Protein AF-A0A7K4IPA1-F1 (afdb_monomer)

Foldseek 3Di:
DVVVVVVCVVCVPVVVVVVVVDDCVVVVVVLLVVLLVCLVVLLVCVVVVNQDPDPDLVCPQLNVLCVVLVVVCVPQPPVSSVSSSVSSSVVSVVSVVVVVVVVCVVVVD

Nearest PDB structures (foldseek):
  4nsr-assembly2_C  TM=5.213E-01  e=9.310E+00  Vibrio cholerae O1 biovar El Tor str. N16961

pLDDT: mean 83.74, std 9.2, range [52.0, 94.88]

Radius of gyration: 18.29 Å; Cα contacts (8 Å, |Δi|>4): 57; chains: 1; bounding box: 38×28×46 Å

Secondary structure (DSSP, 8-state):
-HHHHHHHHH-HHHHHHHHHH--SHHHHHHHHHHHHHHHHHHHHHHHTT------SGGGHHHHHHHHHHGGGHHHHTTHHHHHHHHHHHHHHHHHHHHHHHHHHHHHH-

Mean predicted aligned error: 8.03 Å

Solvent-accessible surface area (backbone atoms only — not comparable to full-atom values): 6060 Å² total; per-residue (Å²): 108,70,71,59,53,50,52,45,69,76,39,50,65,61,50,55,56,49,58,71,71,52,68,69,61,65,61,50,52,50,49,52,54,53,42,52,53,48,23,58,49,50,36,56,43,40,72,74,70,49,73,77,78,65,85,52,83,89,40,48,32,53,40,51,21,45,65,66,31,63,82,40,33,88,81,46,50,74,56,28,41,58,52,27,24,53,36,18,49,63,42,41,52,59,52,51,52,52,51,52,52,51,52,49,53,62,76,72,106

Sequence (109 aa):
MFRQLIKLLTDPNAFFNNARTESWKPCFIFFLWVTLIIAVITPIVNFFGIESTDASSSYQAQILAYNFVKNSLQTYGFLAYIIEAVLIFALAIPILLFLTIFLHSIYRA

Structure (mmCIF, N/CA/C/O backbone):
data_AF-A0A7K4IPA1-F1
#
_entry.id   AF-A0A7K4IPA1-F1
#
loop_
_atom_site.group_PDB
_atom_site.id
_atom_site.type_symbol
_atom_site.label_atom_id
_atom_site.label_alt_id
_atom_site.label_comp_id
_atom_site.label_asym_id
_atom_site.label_entity_id
_atom_site.label_seq_id
_atom_site.pdbx_PDB_ins_code
_atom_site.Cartn_x
_atom_site.Cartn_y
_atom_site.Cartn_z
_atom_site.occupancy
_atom_site.B_iso_or_equiv
_atom_site.auth_seq_id
_atom_site.auth_comp_id
_atom_site.auth_asym_id
_atom_site.auth_atom_id
_atom_site.pdbx_PDB_model_num
ATOM 1 N N . MET A 1 1 ? 15.851 15.737 -10.229 1.00 52.81 1 MET A N 1
ATOM 2 C CA . MET A 1 1 ? 14.785 15.359 -11.184 1.00 52.81 1 MET A CA 1
ATOM 3 C C . MET A 1 1 ? 15.035 15.841 -12.614 1.00 52.81 1 MET A C 1
ATOM 5 O O . MET A 1 1 ?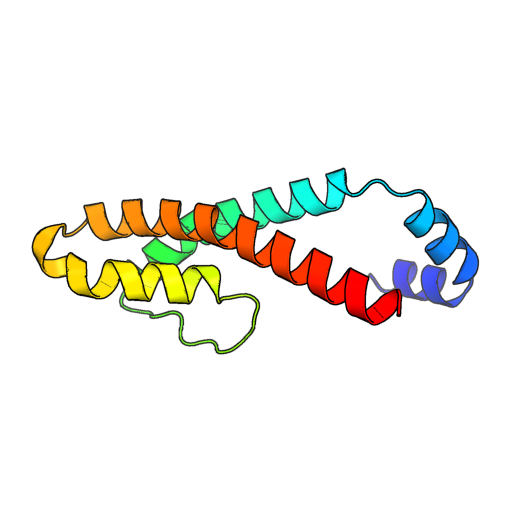 15.257 14.990 -13.458 1.00 52.81 1 MET A O 1
ATOM 9 N N . PHE A 1 2 ? 15.085 17.147 -12.918 1.00 71.44 2 PHE A N 1
ATOM 10 C CA . PHE A 1 2 ? 15.173 17.635 -14.316 1.00 71.44 2 PHE A CA 1
ATOM 11 C C . PHE A 1 2 ? 16.401 17.141 -15.111 1.00 71.44 2 PHE A C 1
ATOM 13 O O . PHE A 1 2 ? 16.273 16.738 -16.259 1.00 71.44 2 PHE A O 1
ATOM 20 N N . ARG A 1 3 ? 17.590 17.083 -14.492 1.00 74.81 3 ARG A N 1
ATOM 21 C CA . ARG A 1 3 ? 18.798 16.524 -15.139 1.00 74.81 3 ARG A CA 1
ATOM 22 C C . ARG A 1 3 ? 18.692 15.029 -15.455 1.00 74.81 3 ARG A C 1
ATOM 24 O O . ARG A 1 3 ? 19.215 14.600 -16.474 1.00 74.81 3 ARG A O 1
ATOM 31 N N . GLN A 1 4 ? 18.037 14.245 -14.597 1.00 67.88 4 GLN A N 1
ATOM 32 C CA . GLN A 1 4 ? 17.788 12.823 -14.865 1.00 67.88 4 GLN A CA 1
ATOM 33 C C . GLN A 1 4 ? 16.783 12.666 -16.005 1.00 67.88 4 GLN A C 1
ATOM 35 O O . GLN A 1 4 ? 17.009 11.844 -16.882 1.00 67.88 4 GLN A O 1
ATOM 40 N N . LEU A 1 5 ? 15.744 13.507 -16.034 1.00 74.19 5 LEU A N 1
ATOM 41 C CA . LEU A 1 5 ? 14.755 13.544 -17.110 1.00 74.19 5 LEU A CA 1
ATOM 42 C 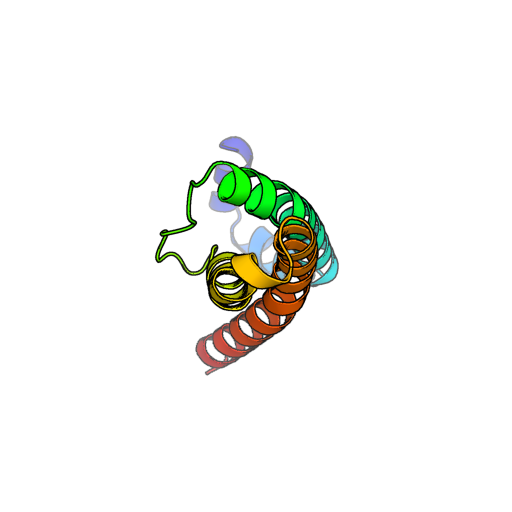C . LEU A 1 5 ? 15.402 13.859 -18.470 1.00 74.19 5 LEU A C 1
ATOM 44 O O . LEU A 1 5 ? 15.149 13.164 -19.444 1.00 74.19 5 LEU A O 1
ATOM 48 N N . ILE A 1 6 ? 16.292 14.856 -18.526 1.00 80.75 6 ILE A N 1
ATOM 49 C CA . ILE A 1 6 ? 17.042 15.185 -19.748 1.00 80.75 6 ILE A CA 1
ATOM 50 C C . ILE A 1 6 ? 17.911 13.998 -20.174 1.00 80.75 6 ILE A C 1
ATOM 52 O O . ILE A 1 6 ? 17.888 13.614 -21.334 1.00 80.75 6 ILE A O 1
ATOM 56 N N . LYS A 1 7 ? 18.618 13.360 -19.233 1.00 75.19 7 LYS A N 1
ATOM 57 C CA . LYS A 1 7 ? 19.469 12.196 -19.519 1.00 75.19 7 LYS A CA 1
ATOM 58 C C . LYS A 1 7 ? 18.669 10.995 -20.053 1.00 75.19 7 LYS A C 1
ATOM 60 O O . LYS A 1 7 ? 19.148 10.299 -20.938 1.00 75.19 7 LYS A O 1
ATOM 65 N N . LEU A 1 8 ? 17.449 10.802 -19.547 1.00 73.56 8 LEU A N 1
ATOM 66 C CA . LEU A 1 8 ? 16.465 9.820 -20.019 1.00 73.56 8 LEU A CA 1
ATOM 67 C C . LEU A 1 8 ? 15.965 10.116 -21.440 1.00 73.56 8 LEU A C 1
ATOM 69 O O . LEU A 1 8 ? 15.786 9.195 -22.228 1.00 73.56 8 LEU A O 1
ATOM 73 N N . LEU A 1 9 ? 15.750 11.393 -21.767 1.00 79.62 9 LEU A N 1
ATOM 74 C CA . LEU A 1 9 ? 15.301 11.828 -23.093 1.00 79.62 9 LEU A CA 1
ATOM 75 C C . LEU A 1 9 ? 16.421 11.776 -24.141 1.00 79.62 9 LEU A C 1
ATOM 77 O O . LEU A 1 9 ? 16.143 11.532 -25.310 1.00 79.62 9 LEU A O 1
ATOM 81 N N . THR A 1 10 ? 17.675 12.011 -23.743 1.00 84.88 10 THR A N 1
ATOM 82 C CA . THR A 1 10 ? 18.827 11.976 -24.659 1.00 84.88 10 THR A CA 1
ATOM 83 C C . THR A 1 10 ? 19.250 10.551 -25.022 1.00 84.88 10 THR A C 1
ATOM 85 O O . THR A 1 10 ? 19.693 10.334 -26.145 1.00 84.88 10 THR A O 1
ATOM 88 N N . ASP A 1 11 ? 19.103 9.581 -24.113 1.00 78.81 11 ASP A N 1
ATOM 89 C CA . ASP A 1 11 ? 19.429 8.173 -24.381 1.00 78.81 11 ASP A CA 1
ATOM 90 C C . ASP A 1 11 ? 18.359 7.219 -23.814 1.00 78.81 11 ASP A C 1
ATOM 92 O O . ASP A 1 11 ? 18.555 6.563 -22.781 1.00 78.81 11 ASP A O 1
ATOM 96 N N . PRO A 1 12 ? 17.195 7.137 -24.481 1.00 75.81 12 PRO A N 1
ATOM 97 C CA . PRO A 1 12 ? 16.111 6.263 -24.049 1.00 75.81 12 PRO A CA 1
ATOM 98 C C . PRO A 1 12 ? 16.508 4.781 -24.106 1.00 75.81 12 PRO A C 1
ATOM 100 O O . PRO A 1 12 ? 16.077 3.994 -23.263 1.00 75.81 12 PRO A O 1
ATOM 103 N N . ASN A 1 13 ? 17.375 4.393 -25.047 1.00 77.81 13 ASN A N 1
ATOM 104 C CA . ASN A 1 13 ? 17.814 3.005 -25.204 1.00 77.81 13 ASN A CA 1
ATOM 105 C C . ASN A 1 13 ? 18.643 2.533 -24.007 1.00 77.81 13 ASN A C 1
ATOM 107 O O . ASN A 1 13 ? 18.439 1.414 -23.533 1.00 77.81 13 ASN A O 1
ATOM 111 N N . ALA A 1 14 ? 19.533 3.377 -23.475 1.00 77.50 14 ALA A N 1
ATOM 112 C CA . ALA A 1 14 ? 20.273 3.051 -22.260 1.00 77.50 14 ALA A CA 1
ATOM 113 C C . ALA A 1 14 ? 19.346 2.843 -21.056 1.00 77.50 14 ALA A C 1
ATOM 115 O O . ALA A 1 14 ? 19.576 1.932 -20.261 1.00 77.50 14 ALA A O 1
ATOM 116 N N . PHE A 1 15 ? 18.274 3.632 -20.928 1.00 75.06 15 PHE A N 1
ATOM 117 C CA . PHE A 1 15 ? 17.289 3.423 -19.866 1.00 75.06 15 PHE A CA 1
ATOM 118 C C . PHE A 1 15 ? 16.576 2.076 -20.000 1.00 75.06 15 PHE A C 1
ATOM 120 O O . PHE A 1 15 ? 16.573 1.305 -19.042 1.00 75.06 15 PHE A O 1
ATOM 127 N N . PHE A 1 16 ? 16.027 1.761 -21.177 1.00 76.25 16 PHE A N 1
ATOM 128 C CA . PHE A 1 16 ? 15.328 0.490 -21.385 1.00 76.25 16 PHE A CA 1
ATOM 129 C C . PHE A 1 16 ? 16.255 -0.717 -21.225 1.00 76.25 16 PHE A C 1
ATOM 131 O O . PHE A 1 16 ? 15.853 -1.705 -20.616 1.00 76.25 16 PHE A O 1
ATOM 138 N N . ASN A 1 17 ? 17.499 -0.640 -21.706 1.00 79.75 17 ASN A N 1
ATOM 139 C CA . ASN A 1 17 ? 18.477 -1.717 -21.540 1.00 79.75 17 ASN A CA 1
ATOM 140 C C . ASN A 1 17 ? 18.841 -1.938 -20.067 1.00 79.75 17 ASN A C 1
ATOM 142 O O . ASN A 1 17 ? 18.854 -3.082 -19.614 1.00 79.75 17 ASN A O 1
ATOM 146 N N . ASN A 1 18 ? 19.057 -0.859 -19.309 1.00 75.94 18 ASN A N 1
ATOM 147 C CA . ASN A 1 18 ? 19.329 -0.951 -17.875 1.00 75.94 18 ASN A CA 1
ATOM 148 C C . ASN A 1 18 ? 18.121 -1.510 -17.114 1.00 75.94 18 ASN A C 1
ATOM 150 O O . ASN A 1 18 ? 18.276 -2.463 -16.350 1.00 75.94 18 ASN A O 1
ATOM 154 N N . ALA A 1 19 ? 16.918 -0.996 -17.389 1.00 71.88 19 ALA A N 1
ATOM 155 C CA . ALA A 1 19 ? 15.674 -1.464 -16.778 1.00 71.88 19 ALA A CA 1
ATOM 156 C C . ALA A 1 19 ? 15.392 -2.944 -17.089 1.00 71.88 19 ALA A C 1
ATOM 158 O O . ALA A 1 19 ? 14.852 -3.663 -16.254 1.00 71.88 19 ALA A O 1
ATOM 159 N N . ARG A 1 20 ? 15.802 -3.438 -18.267 1.00 72.25 20 ARG A N 1
ATOM 160 C CA . ARG A 1 20 ? 15.655 -4.853 -18.652 1.00 72.25 20 ARG A CA 1
ATOM 161 C C . ARG A 1 20 ? 16.538 -5.791 -17.831 1.00 72.25 20 ARG A C 1
ATOM 163 O O . ARG A 1 20 ? 16.193 -6.956 -17.658 1.00 72.25 20 ARG A O 1
ATOM 170 N N . THR A 1 21 ? 17.680 -5.293 -17.361 1.00 77.75 21 THR A N 1
ATOM 171 C CA . THR A 1 21 ? 18.619 -6.037 -16.507 1.00 77.75 21 THR A CA 1
ATOM 172 C C . THR A 1 21 ? 18.393 -5.804 -15.015 1.00 77.75 21 THR A C 1
ATOM 174 O O . THR A 1 21 ? 18.977 -6.502 -14.185 1.00 77.75 21 THR A O 1
ATOM 177 N N . GLU A 1 22 ? 17.553 -4.833 -14.658 1.00 77.75 22 GLU A N 1
ATOM 178 C CA . GLU A 1 22 ? 17.263 -4.495 -13.274 1.00 77.75 22 GLU A CA 1
ATOM 179 C C . GLU A 1 22 ? 16.387 -5.578 -12.631 1.00 77.75 22 GLU A C 1
ATOM 181 O O . GLU A 1 22 ? 15.366 -6.010 -13.166 1.00 77.75 22 GLU A O 1
ATOM 186 N N . SER A 1 23 ? 16.807 -6.065 -11.462 1.00 83.75 23 SER A N 1
ATOM 187 C CA . SER A 1 23 ? 16.024 -7.055 -10.721 1.00 83.75 23 SER A CA 1
ATOM 188 C C . SER A 1 23 ? 14.772 -6.413 -10.116 1.00 83.75 23 SER A C 1
ATOM 190 O O . SER A 1 23 ? 14.801 -5.256 -9.724 1.00 83.75 23 SER A O 1
ATOM 192 N N . TRP A 1 24 ? 13.702 -7.181 -9.916 1.00 85.19 24 TRP A N 1
ATOM 193 C CA . TRP A 1 24 ? 12.465 -6.707 -9.270 1.00 85.19 24 TRP A CA 1
ATOM 194 C C . TRP A 1 24 ? 12.627 -6.347 -7.778 1.00 85.19 24 TRP A C 1
ATOM 196 O O . TRP A 1 24 ? 11.767 -5.689 -7.188 1.00 85.19 24 TRP A O 1
ATOM 206 N N . LYS A 1 25 ? 13.720 -6.790 -7.142 1.00 89.00 25 LYS A N 1
ATOM 207 C CA . LYS A 1 25 ? 13.922 -6.704 -5.687 1.00 89.00 25 LYS A CA 1
ATOM 208 C C . LYS A 1 25 ? 13.936 -5.267 -5.145 1.00 89.00 25 LYS A C 1
ATOM 210 O O . LYS A 1 25 ? 13.246 -5.042 -4.154 1.00 89.00 25 LYS A O 1
ATOM 215 N N . PRO A 1 26 ? 14.656 -4.290 -5.734 1.00 88.00 26 PRO A N 1
ATOM 216 C CA . PRO A 1 26 ? 14.688 -2.920 -5.226 1.00 88.00 26 PRO A CA 1
ATOM 217 C C . PRO A 1 26 ? 13.306 -2.263 -5.252 1.00 88.00 26 PRO A C 1
ATOM 219 O O . PRO A 1 26 ? 12.915 -1.638 -4.269 1.00 88.00 26 PRO A O 1
ATOM 222 N N . CYS A 1 27 ? 12.529 -2.474 -6.320 1.00 88.12 27 CYS A N 1
ATOM 223 C CA . CYS A 1 27 ? 11.157 -1.974 -6.422 1.00 88.12 27 CYS A CA 1
ATOM 224 C C . CY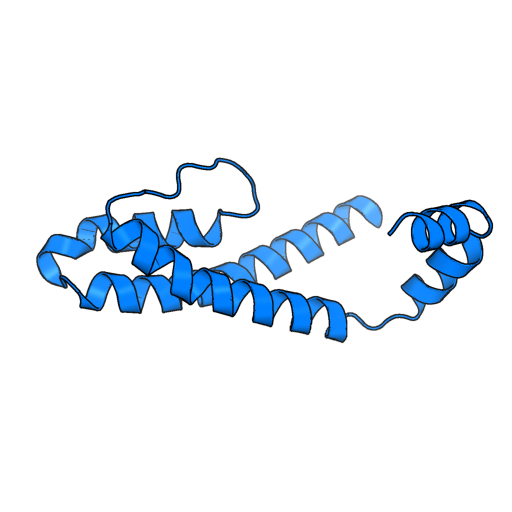S A 1 27 ? 10.251 -2.589 -5.350 1.00 88.12 27 CYS A C 1
ATOM 226 O O . CYS A 1 27 ? 9.477 -1.877 -4.713 1.00 88.12 27 CYS A O 1
ATOM 228 N N . PHE A 1 28 ? 10.378 -3.896 -5.111 1.00 89.69 28 PHE A N 1
ATOM 229 C CA . PHE A 1 28 ? 9.605 -4.576 -4.074 1.00 89.69 28 PHE A CA 1
ATOM 230 C C . PHE A 1 28 ? 9.989 -4.109 -2.664 1.00 89.69 28 PHE A C 1
ATOM 232 O O . PHE A 1 28 ? 9.115 -3.839 -1.848 1.00 89.69 28 PHE A O 1
ATOM 239 N N . ILE A 1 29 ? 11.282 -3.932 -2.381 1.00 91.88 29 ILE A N 1
ATOM 240 C CA . ILE A 1 29 ? 11.759 -3.393 -1.097 1.00 91.88 29 ILE A CA 1
ATOM 241 C C . ILE A 1 29 ? 11.233 -1.971 -0.880 1.00 91.88 29 ILE A C 1
ATOM 243 O O . ILE A 1 29 ? 10.739 -1.662 0.204 1.00 91.88 29 ILE A O 1
ATOM 247 N N . PHE A 1 30 ? 11.304 -1.116 -1.903 1.00 91.12 30 PHE A N 1
ATOM 248 C CA . PHE A 1 30 ? 10.749 0.235 -1.844 1.00 91.12 30 PHE A CA 1
ATOM 249 C C . PHE A 1 30 ? 9.247 0.209 -1.542 1.00 91.12 30 PHE A C 1
ATOM 251 O O . PHE A 1 30 ? 8.786 0.904 -0.637 1.00 91.12 30 PHE A O 1
ATOM 258 N N . PHE A 1 31 ? 8.499 -0.647 -2.241 1.00 91.88 31 PHE A N 1
ATOM 259 C CA . PHE A 1 31 ? 7.075 -0.845 -1.997 1.00 91.88 31 PHE A CA 1
ATOM 260 C C . PHE A 1 31 ? 6.787 -1.264 -0.551 1.00 91.88 31 PHE A C 1
ATOM 262 O O . PHE A 1 31 ? 5.913 -0.674 0.083 1.00 91.88 31 PHE A O 1
ATOM 269 N N . LEU A 1 32 ? 7.524 -2.237 -0.005 1.00 93.06 32 LEU A N 1
ATOM 270 C CA . LEU A 1 32 ? 7.330 -2.692 1.374 1.00 93.06 32 LEU A CA 1
ATOM 271 C C . LEU A 1 32 ? 7.588 -1.572 2.387 1.00 93.06 32 LEU A C 1
ATOM 273 O O . LEU A 1 32 ? 6.804 -1.413 3.318 1.00 93.06 32 LEU A O 1
ATOM 277 N N . TRP A 1 33 ? 8.638 -0.769 2.193 1.00 94.88 33 TRP A N 1
ATOM 278 C CA . TRP A 1 33 ? 8.939 0.367 3.071 1.00 94.88 33 TRP A CA 1
ATOM 279 C C . TRP A 1 33 ? 7.841 1.426 3.056 1.00 94.88 33 TRP A C 1
ATOM 281 O O . TRP A 1 33 ? 7.393 1.867 4.114 1.00 94.88 33 TRP A O 1
ATOM 291 N N . VAL A 1 34 ? 7.380 1.814 1.867 1.00 91.94 34 VAL A N 1
ATOM 292 C CA . VAL A 1 34 ? 6.292 2.791 1.727 1.00 91.94 34 VAL A CA 1
ATOM 293 C C . VAL A 1 34 ? 5.001 2.243 2.336 1.00 91.94 34 VAL A C 1
ATOM 295 O O . VAL A 1 34 ? 4.341 2.936 3.107 1.00 91.94 34 VAL A O 1
ATOM 298 N N . THR A 1 35 ? 4.676 0.980 2.059 1.00 92.50 35 THR A N 1
ATOM 299 C CA . THR A 1 35 ? 3.485 0.313 2.603 1.00 92.50 35 THR A CA 1
ATOM 300 C C . THR A 1 35 ? 3.536 0.229 4.123 1.00 92.50 35 THR A C 1
ATOM 302 O O . THR A 1 35 ? 2.521 0.459 4.770 1.00 92.50 35 THR A O 1
ATOM 305 N N . LEU A 1 36 ? 4.703 -0.048 4.708 1.00 93.19 36 LEU A N 1
ATOM 306 C CA . LEU A 1 36 ? 4.880 -0.078 6.159 1.00 93.19 36 LEU A CA 1
ATOM 307 C C . LEU A 1 36 ? 4.579 1.287 6.789 1.00 93.19 36 LEU A C 1
ATOM 309 O O . LEU A 1 36 ? 3.853 1.361 7.776 1.00 93.19 36 LEU A O 1
ATOM 313 N N . ILE A 1 37 ? 5.101 2.368 6.203 1.00 93.69 37 ILE A N 1
ATOM 314 C CA . ILE A 1 37 ? 4.842 3.735 6.677 1.00 93.69 37 ILE A CA 1
ATOM 315 C C . ILE A 1 37 ? 3.343 4.047 6.597 1.00 93.69 37 ILE A C 1
ATOM 317 O O . ILE A 1 37 ? 2.756 4.533 7.563 1.00 93.69 37 ILE A O 1
ATOM 321 N N . ILE A 1 38 ? 2.710 3.725 5.470 1.00 91.12 38 ILE A N 1
ATOM 322 C CA . ILE A 1 38 ? 1.274 3.930 5.260 1.00 91.12 38 ILE A CA 1
ATOM 323 C C . ILE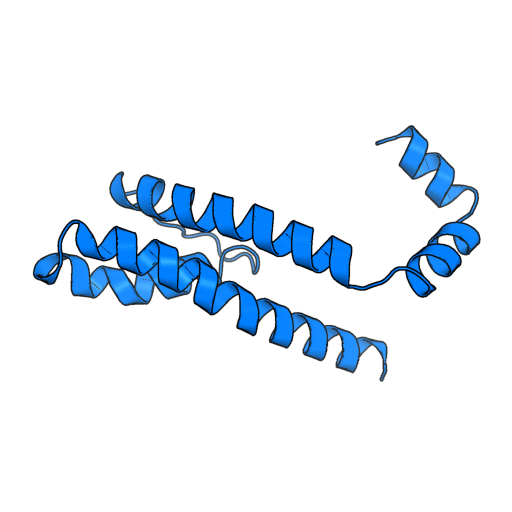 A 1 38 ? 0.449 3.115 6.263 1.00 91.12 38 ILE A C 1
ATOM 325 O O . ILE A 1 38 ? -0.466 3.656 6.873 1.00 91.12 38 ILE A O 1
ATOM 329 N N . ALA A 1 39 ? 0.794 1.847 6.485 1.00 91.38 39 ALA A N 1
ATOM 330 C CA . ALA A 1 39 ? 0.096 0.968 7.419 1.00 91.38 39 ALA A CA 1
ATOM 331 C C . ALA A 1 39 ? 0.109 1.498 8.861 1.00 91.38 39 ALA A C 1
ATOM 333 O O . ALA A 1 39 ? -0.810 1.209 9.619 1.00 91.38 39 ALA A O 1
ATOM 334 N N . VAL A 1 40 ? 1.116 2.293 9.237 1.00 91.56 40 VAL A N 1
ATOM 335 C CA . VAL A 1 40 ? 1.177 2.957 10.548 1.00 91.56 40 VAL A CA 1
ATOM 336 C C . VAL A 1 40 ? 0.407 4.277 10.550 1.00 91.56 40 VAL A C 1
ATOM 338 O O . VAL A 1 40 ? -0.330 4.556 11.492 1.00 91.56 40 VAL A O 1
ATOM 341 N N . ILE A 1 41 ? 0.566 5.103 9.514 1.00 90.94 41 ILE A N 1
ATOM 342 C CA . ILE A 1 41 ? -0.037 6.444 9.471 1.00 90.94 41 ILE A CA 1
ATOM 343 C C . ILE A 1 41 ? -1.552 6.372 9.255 1.00 90.94 41 ILE A C 1
ATOM 345 O O . ILE A 1 41 ? -2.293 7.133 9.875 1.00 90.94 41 ILE A O 1
ATOM 349 N N . THR A 1 42 ? -2.033 5.468 8.404 1.00 89.81 42 THR A N 1
ATOM 350 C CA . THR A 1 42 ? -3.452 5.391 8.034 1.00 89.81 42 THR A CA 1
ATOM 351 C C . THR A 1 42 ? -4.372 5.153 9.239 1.00 89.81 42 THR A C 1
ATOM 353 O O . THR A 1 42 ? -5.294 5.949 9.408 1.00 89.81 42 THR A O 1
ATOM 356 N N . PRO A 1 43 ? -4.126 4.175 10.131 1.00 87.38 43 PRO A N 1
ATOM 357 C CA . PRO A 1 43 ? -4.962 3.994 11.317 1.00 87.38 43 PRO A CA 1
ATOM 358 C C . PRO A 1 43 ? -4.938 5.198 12.266 1.00 87.38 43 PRO A C 1
ATOM 360 O O . PRO A 1 43 ? -5.944 5.482 12.905 1.00 87.38 43 PRO A O 1
ATOM 363 N N . ILE A 1 44 ? -3.826 5.944 12.344 1.00 88.38 44 ILE A N 1
ATOM 364 C CA . ILE A 1 44 ? -3.745 7.184 13.140 1.00 88.38 44 ILE A CA 1
ATOM 365 C C . ILE A 1 44 ? -4.682 8.244 12.556 1.00 88.38 44 ILE A C 1
ATOM 367 O O . ILE A 1 44 ? -5.431 8.886 13.286 1.00 88.38 44 ILE A O 1
ATOM 371 N N . VAL A 1 45 ? -4.661 8.423 11.237 1.00 88.44 45 VAL A N 1
ATOM 372 C CA . VAL A 1 45 ? -5.539 9.374 10.541 1.00 88.44 45 VAL A CA 1
ATOM 373 C C . VAL A 1 45 ? -7.011 8.961 10.692 1.00 88.44 45 VAL A C 1
ATOM 375 O O . VAL A 1 45 ? -7.847 9.798 11.036 1.00 88.44 45 VAL A O 1
ATOM 378 N N . ASN A 1 46 ? -7.307 7.666 10.562 1.00 86.19 46 ASN A N 1
ATOM 379 C CA . ASN A 1 46 ? -8.648 7.119 10.773 1.00 86.19 46 ASN A CA 1
ATOM 380 C C . ASN A 1 46 ? -9.108 7.259 12.236 1.00 86.19 46 ASN A C 1
ATOM 382 O O . ASN A 1 46 ? -10.282 7.532 12.478 1.00 86.19 46 ASN A O 1
ATOM 386 N N . PHE A 1 47 ? -8.199 7.158 13.213 1.00 83.50 47 PHE A N 1
ATOM 387 C CA . PHE A 1 47 ? -8.490 7.418 14.629 1.00 83.50 47 PHE A CA 1
ATOM 388 C C . PHE A 1 47 ? -8.961 8.860 14.874 1.00 83.50 47 PHE A C 1
ATOM 390 O O . PHE A 1 47 ? -9.830 9.088 15.714 1.00 83.50 47 PHE A O 1
ATOM 397 N N . PHE A 1 48 ? -8.456 9.830 14.106 1.00 86.69 48 PHE A N 1
ATOM 398 C CA . PHE A 1 48 ? -8.944 11.216 14.126 1.00 86.69 48 PHE A CA 1
ATOM 399 C C . PHE A 1 48 ? -10.256 11.426 13.345 1.00 86.69 48 PHE A C 1
ATOM 401 O O . PHE A 1 48 ? -10.703 12.563 13.200 1.00 86.69 48 PHE A O 1
ATOM 408 N N . GLY A 1 49 ? -10.891 10.356 12.854 1.00 81.56 49 GLY A N 1
ATOM 409 C CA . GLY A 1 49 ? -12.155 10.412 12.115 1.00 81.56 49 GLY A CA 1
ATOM 410 C C . GLY A 1 49 ? -12.009 10.836 10.653 1.00 81.56 49 GLY A C 1
ATOM 411 O O . GLY A 1 49 ? -13.001 11.184 10.017 1.00 81.56 49 GLY A O 1
ATOM 412 N N . ILE A 1 50 ? -10.787 10.835 10.114 1.00 81.25 50 ILE A N 1
ATOM 413 C CA . ILE A 1 50 ? -10.530 11.167 8.713 1.00 81.25 50 ILE A CA 1
ATOM 414 C C . ILE A 1 50 ? -10.468 9.861 7.928 1.00 81.25 50 ILE A C 1
ATOM 416 O O . ILE A 1 50 ? -9.448 9.182 7.929 1.00 81.25 50 ILE A O 1
ATOM 420 N N . GLU A 1 51 ? -11.561 9.511 7.258 1.00 77.81 51 GLU A N 1
ATOM 421 C CA . GLU A 1 51 ? -11.640 8.283 6.468 1.00 77.81 51 GLU A CA 1
ATOM 422 C C . GLU A 1 51 ? -10.888 8.413 5.134 1.00 77.81 51 GLU A C 1
ATOM 424 O O . GLU A 1 51 ? -10.977 9.427 4.432 1.00 77.81 51 GLU A O 1
ATOM 429 N N . SER A 1 52 ? -10.189 7.347 4.731 1.00 66.88 52 SER A N 1
ATOM 430 C CA . SER A 1 52 ? -9.650 7.233 3.370 1.00 66.88 52 SER A CA 1
ATOM 431 C C . SER A 1 52 ? -10.796 7.037 2.375 1.00 66.88 52 SER A C 1
ATOM 433 O O . SER A 1 52 ? -11.299 5.932 2.202 1.00 66.88 52 SER A O 1
ATOM 435 N N . THR A 1 53 ? -11.213 8.121 1.723 1.00 68.06 53 THR A N 1
ATOM 436 C CA . THR A 1 53 ? -12.289 8.139 0.713 1.00 68.06 53 THR A CA 1
ATOM 437 C C . THR A 1 53 ? -11.767 8.195 -0.726 1.00 68.06 53 THR A C 1
ATOM 439 O O . THR A 1 53 ? -12.556 8.245 -1.667 1.00 68.06 53 THR A O 1
ATOM 442 N N . ASP A 1 54 ? -10.444 8.186 -0.917 1.00 65.19 54 ASP A N 1
ATOM 443 C CA . ASP A 1 54 ? -9.836 8.342 -2.238 1.00 65.19 54 ASP A CA 1
ATOM 444 C C . ASP A 1 54 ? -10.072 7.106 -3.124 1.00 65.19 54 ASP A C 1
ATOM 446 O O . ASP A 1 54 ? -9.641 6.001 -2.814 1.00 65.19 54 ASP A O 1
ATOM 450 N N . ALA A 1 55 ? -10.724 7.296 -4.271 1.00 62.00 55 ALA A N 1
ATOM 451 C CA . ALA A 1 55 ? -11.031 6.226 -5.220 1.00 62.00 55 ALA A CA 1
ATOM 452 C C . ALA A 1 55 ? -9.802 5.725 -6.003 1.00 62.00 55 ALA A C 1
ATOM 454 O O . ALA A 1 55 ? -9.920 4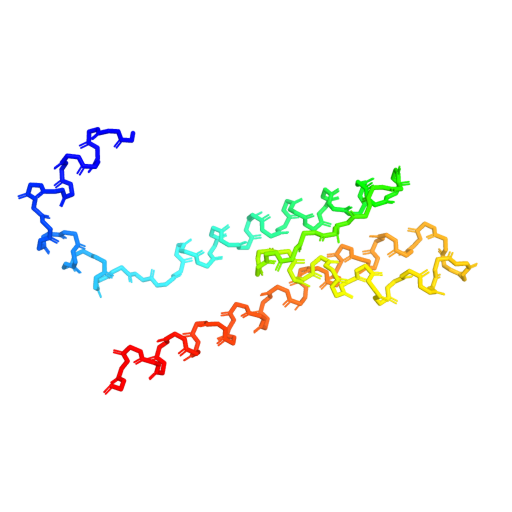.787 -6.799 1.00 62.00 55 ALA A O 1
ATOM 455 N N . SER A 1 56 ? -8.627 6.338 -5.826 1.00 66.00 56 SER A N 1
ATOM 456 C CA . SER A 1 56 ? -7.424 5.916 -6.536 1.00 66.00 56 SER A CA 1
ATOM 457 C C . SER A 1 56 ? -6.998 4.487 -6.159 1.00 66.00 56 SER A C 1
ATOM 459 O O . SER A 1 56 ? -7.175 4.009 -5.035 1.00 66.00 56 SER A O 1
ATOM 461 N N . SER A 1 57 ? -6.409 3.768 -7.120 1.00 61.09 57 SER A N 1
ATOM 462 C CA . SER A 1 57 ? -5.920 2.394 -6.914 1.00 61.09 57 SER A CA 1
ATOM 463 C C . SER A 1 57 ? -4.873 2.295 -5.797 1.00 61.09 57 SER A C 1
ATOM 465 O O . SER A 1 57 ? -4.677 1.228 -5.221 1.00 61.09 57 SER A O 1
ATOM 467 N N . SER A 1 58 ? -4.214 3.412 -5.481 1.00 69.88 58 SER A N 1
ATOM 468 C CA . SER A 1 58 ? -3.150 3.525 -4.483 1.00 69.88 58 SER A CA 1
ATOM 469 C C . SER A 1 58 ? -3.631 3.341 -3.041 1.00 69.88 58 SER A C 1
ATOM 471 O O . SER A 1 58 ? -2.819 2.987 -2.186 1.00 69.88 58 SER A O 1
ATOM 473 N N . TYR A 1 59 ? -4.925 3.558 -2.766 1.00 78.38 59 TYR A N 1
ATOM 474 C CA . TYR A 1 59 ? -5.497 3.475 -1.414 1.00 78.38 59 TYR A CA 1
ATOM 475 C C . TYR A 1 59 ? -6.403 2.255 -1.183 1.00 78.38 59 TYR A C 1
ATOM 477 O O . TYR A 1 59 ? -7.066 2.149 -0.152 1.00 78.38 59 TYR A O 1
ATOM 485 N N . GLN A 1 60 ? -6.439 1.302 -2.118 1.00 87.56 60 GLN A N 1
ATOM 486 C CA . GLN A 1 60 ? -7.372 0.170 -2.047 1.00 87.56 60 GLN A CA 1
ATOM 487 C C . GLN A 1 60 ? -7.131 -0.729 -0.827 1.00 87.56 60 GLN A C 1
ATOM 489 O O . GLN A 1 60 ? -8.090 -1.180 -0.204 1.00 87.56 60 GLN A O 1
ATOM 494 N N . ALA A 1 61 ? -5.873 -0.952 -0.430 1.00 89.00 61 ALA A N 1
ATOM 495 C CA . ALA A 1 61 ? -5.561 -1.740 0.766 1.00 89.00 61 ALA A CA 1
ATOM 496 C C . ALA A 1 61 ? -6.089 -1.066 2.047 1.00 89.00 61 ALA A C 1
ATOM 498 O O . ALA A 1 61 ? -6.649 -1.734 2.912 1.00 89.00 61 ALA A O 1
ATOM 499 N N . GLN A 1 62 ? -5.963 0.259 2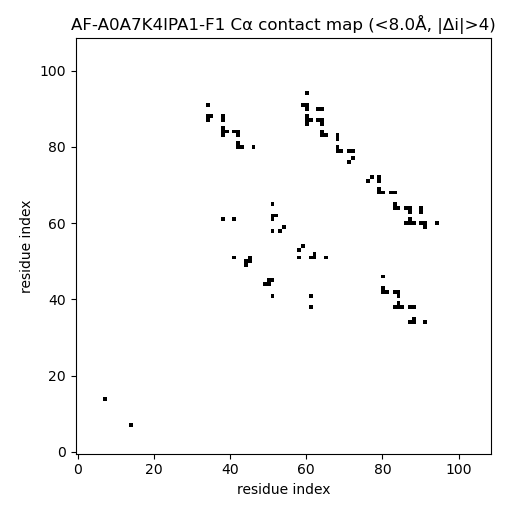.129 1.00 90.00 62 GLN A N 1
ATOM 500 C CA . GLN A 1 62 ? -6.433 1.114 3.217 1.00 90.00 62 GLN A CA 1
ATOM 501 C C . GLN A 1 62 ? -7.955 1.096 3.308 1.00 90.00 62 GLN A C 1
ATOM 503 O O . GLN A 1 62 ? -8.506 0.871 4.380 1.00 90.00 62 GLN A O 1
ATOM 508 N N . ILE A 1 63 ? -8.636 1.256 2.175 1.00 87.94 63 ILE A N 1
ATOM 509 C CA . ILE A 1 63 ? -10.100 1.257 2.103 1.00 87.94 63 ILE A CA 1
ATOM 510 C C . ILE A 1 63 ? -10.670 -0.104 2.492 1.00 87.94 63 ILE A C 1
ATOM 512 O O . ILE A 1 63 ? -11.636 -0.179 3.251 1.00 87.94 63 ILE A O 1
ATOM 516 N N . LEU A 1 64 ? -10.084 -1.192 1.990 1.00 89.25 64 LEU A N 1
ATOM 517 C CA . LEU A 1 64 ? -10.520 -2.544 2.332 1.00 89.25 64 LEU A CA 1
ATOM 518 C C . LEU A 1 64 ? -10.285 -2.852 3.816 1.00 89.25 64 LEU A C 1
ATOM 520 O O . LEU A 1 64 ? -11.192 -3.363 4.473 1.00 89.25 64 LEU A O 1
ATOM 524 N N . ALA A 1 65 ? -9.112 -2.500 4.353 1.00 89.81 65 ALA A N 1
ATOM 525 C CA . ALA A 1 65 ? -8.798 -2.676 5.769 1.00 89.81 65 ALA A CA 1
ATOM 526 C C . ALA A 1 65 ? -9.753 -1.874 6.666 1.00 89.81 65 ALA A C 1
ATOM 528 O O . ALA A 1 65 ? -10.358 -2.439 7.578 1.00 89.81 65 ALA A O 1
ATOM 529 N N . TYR A 1 66 ? -9.969 -0.596 6.354 1.00 88.44 66 TYR A N 1
ATOM 530 C CA . TYR A 1 66 ? -10.896 0.262 7.085 1.00 88.44 66 TYR A CA 1
ATOM 531 C C . TYR A 1 66 ? -12.328 -0.286 7.045 1.00 88.44 66 TYR A C 1
ATOM 533 O O . TYR A 1 66 ? -12.978 -0.428 8.079 1.00 88.44 66 TYR A O 1
ATOM 541 N N . ASN A 1 67 ? -12.818 -0.685 5.866 1.00 87.69 67 ASN A N 1
ATOM 542 C CA . ASN A 1 67 ? -14.161 -1.248 5.714 1.00 87.69 67 ASN A CA 1
ATOM 543 C C . ASN A 1 67 ? -14.361 -2.566 6.471 1.00 87.69 67 ASN A C 1
ATOM 545 O O . ASN A 1 67 ? -15.473 -2.839 6.925 1.00 87.69 67 ASN A O 1
ATOM 549 N N . PHE A 1 68 ? -13.307 -3.367 6.618 1.00 88.19 68 PHE A N 1
ATOM 550 C CA . PHE A 1 68 ? -13.340 -4.587 7.420 1.00 88.19 68 PHE A CA 1
ATOM 551 C C . PHE A 1 68 ? -13.419 -4.274 8.922 1.00 88.19 68 PHE A C 1
ATOM 553 O O . PHE A 1 68 ? -14.153 -4.917 9.675 1.00 88.19 68 PHE A O 1
ATOM 560 N N . VAL A 1 69 ? -12.685 -3.253 9.363 1.00 88.81 69 VAL A N 1
ATOM 561 C CA . VAL A 1 69 ? -12.529 -2.917 10.781 1.00 88.81 69 VAL A CA 1
ATOM 562 C C . VAL A 1 69 ? -13.648 -2.008 11.305 1.00 88.81 69 VAL A C 1
ATOM 564 O O . VAL A 1 69 ? -14.020 -2.135 12.472 1.00 88.81 69 VAL A O 1
ATOM 567 N N . LYS A 1 70 ? -14.252 -1.149 10.473 1.00 83.56 70 LYS A N 1
ATOM 568 C CA . LYS A 1 70 ? -15.221 -0.124 10.910 1.00 83.56 70 LYS A CA 1
ATOM 569 C C . LYS A 1 70 ? -16.437 -0.674 11.663 1.00 83.56 70 LYS A C 1
ATOM 571 O O . LYS A 1 70 ? -16.882 -0.074 12.634 1.00 83.56 70 LYS A O 1
ATOM 576 N N . ASN A 1 71 ? -16.930 -1.851 11.276 1.00 81.31 71 ASN A N 1
ATOM 577 C CA . ASN A 1 71 ? -18.061 -2.506 11.950 1.00 81.31 71 ASN A CA 1
ATOM 578 C C . ASN A 1 71 ? -17.654 -3.165 13.279 1.00 81.31 71 ASN A C 1
ATOM 580 O O . ASN A 1 71 ? -18.499 -3.479 14.110 1.00 81.31 71 ASN A O 1
ATOM 584 N N . SER A 1 72 ? -16.352 -3.358 13.480 1.00 79.75 72 SER A N 1
ATOM 585 C CA . SER A 1 72 ? -15.750 -4.018 14.637 1.00 79.75 72 SER A CA 1
ATOM 586 C C . SER A 1 72 ? -15.280 -3.012 15.701 1.00 79.75 72 SER A C 1
ATOM 588 O O . SER A 1 72 ? -14.887 -3.419 16.797 1.00 79.75 72 SER A O 1
ATOM 590 N N . LEU A 1 73 ? -15.344 -1.699 15.420 1.00 74.56 73 LEU A N 1
ATOM 591 C CA . LEU A 1 73 ? -14.907 -0.634 16.336 1.00 74.56 73 LEU A CA 1
ATOM 592 C C . LEU A 1 73 ? -15.630 -0.682 17.688 1.00 74.56 73 LEU A C 1
ATOM 594 O O . LEU A 1 73 ? -15.005 -0.473 18.724 1.00 74.56 73 LEU A O 1
ATOM 598 N N . GLN A 1 74 ? -16.932 -0.982 17.690 1.00 74.31 74 GLN A N 1
ATOM 599 C CA . GLN A 1 74 ? -17.729 -1.048 18.921 1.00 74.31 74 GLN A CA 1
ATOM 600 C C . GLN A 1 74 ? -17.334 -2.231 19.815 1.00 74.31 74 GLN A C 1
ATOM 602 O O . GLN A 1 74 ? -17.491 -2.163 21.030 1.00 74.31 74 GLN A O 1
ATOM 607 N N . THR A 1 75 ? -16.807 -3.305 19.223 1.00 78.88 75 THR A N 1
ATOM 608 C CA . THR A 1 75 ? -16.437 -4.533 19.937 1.00 78.88 75 THR A CA 1
ATOM 609 C C . THR A 1 75 ? -14.983 -4.514 20.404 1.00 78.88 75 THR A C 1
ATOM 611 O O . THR A 1 75 ? -14.689 -4.987 21.499 1.00 78.88 75 THR A O 1
ATOM 614 N N . TYR A 1 76 ? -14.071 -3.965 19.596 1.00 78.69 76 TYR A N 1
ATOM 615 C CA . TYR A 1 76 ? -12.623 -4.055 19.831 1.00 78.69 76 TYR A CA 1
ATOM 616 C C . TYR A 1 76 ? -11.950 -2.715 20.171 1.00 78.69 76 TYR A C 1
ATOM 618 O O . TYR A 1 76 ? -10.790 -2.708 20.591 1.00 78.69 76 TYR A O 1
ATOM 626 N N . GLY A 1 77 ? -12.649 -1.583 20.025 1.00 82.75 77 GLY A N 1
ATOM 627 C CA . GLY A 1 77 ? -12.145 -0.259 20.395 1.00 82.75 77 GLY A CA 1
ATOM 628 C C . GLY A 1 77 ? -10.790 0.053 19.755 1.00 82.75 77 GLY A C 1
ATOM 629 O O . GLY A 1 77 ? -10.641 0.005 18.540 1.00 82.75 77 GLY A O 1
ATOM 630 N N . PHE A 1 78 ? -9.777 0.336 20.578 1.00 82.94 78 PHE A N 1
ATOM 631 C CA . PHE A 1 78 ? -8.426 0.659 20.106 1.00 82.94 78 PHE A CA 1
ATOM 632 C C . PHE A 1 78 ? -7.739 -0.484 19.333 1.00 82.94 78 PHE A C 1
ATOM 634 O O . PHE A 1 78 ? -6.982 -0.225 18.398 1.00 82.94 78 PHE A O 1
ATOM 641 N N . LEU A 1 79 ? -8.023 -1.750 19.669 1.00 86.19 79 LEU A N 1
ATOM 642 C CA . LEU A 1 79 ? -7.419 -2.906 18.988 1.00 86.19 79 LEU A CA 1
ATOM 643 C C . LEU A 1 79 ? -7.809 -2.974 17.506 1.00 86.19 79 LEU A C 1
ATOM 645 O O . LEU A 1 79 ? -7.053 -3.513 16.700 1.00 86.19 79 LEU A O 1
ATOM 649 N N . ALA A 1 80 ? -8.949 -2.381 17.147 1.00 86.81 80 ALA A N 1
ATOM 650 C CA . ALA A 1 80 ? -9.413 -2.252 15.775 1.00 86.81 80 ALA A CA 1
ATOM 651 C C . ALA A 1 80 ? -8.347 -1.575 14.885 1.00 86.81 80 ALA A C 1
ATOM 653 O O . ALA A 1 80 ? -8.018 -2.095 13.823 1.00 86.81 80 ALA A O 1
ATOM 654 N N . TYR A 1 81 ? -7.708 -0.503 15.363 1.00 85.88 81 TYR A N 1
ATOM 655 C CA . TYR A 1 81 ? -6.684 0.242 14.615 1.00 85.88 81 TYR A CA 1
ATOM 656 C C . TYR A 1 81 ? -5.358 -0.519 14.464 1.00 85.88 81 TYR A C 1
ATOM 658 O O . TYR A 1 81 ? -4.659 -0.376 13.462 1.00 85.88 81 TYR A O 1
ATOM 666 N N . ILE A 1 82 ? -5.010 -1.373 15.432 1.00 89.44 82 ILE A N 1
ATOM 667 C CA . ILE A 1 82 ? -3.842 -2.261 15.306 1.00 89.44 82 ILE A CA 1
ATOM 668 C C . ILE A 1 82 ? -4.117 -3.334 14.247 1.00 89.44 82 ILE A C 1
ATOM 670 O O . ILE A 1 82 ? -3.265 -3.608 13.402 1.00 89.44 82 ILE A O 1
ATOM 674 N N . ILE A 1 83 ? -5.316 -3.922 14.271 1.00 89.88 83 ILE A N 1
ATOM 675 C CA . ILE A 1 83 ? -5.750 -4.906 13.271 1.00 89.88 83 ILE A CA 1
ATOM 676 C C . ILE A 1 83 ? -5.784 -4.265 11.881 1.00 89.88 83 ILE A C 1
ATOM 678 O O . ILE A 1 83 ? -5.342 -4.879 10.912 1.00 89.88 83 ILE A O 1
ATOM 682 N N . GLU A 1 84 ? -6.242 -3.019 11.788 1.00 90.25 84 GLU A N 1
ATOM 683 C CA . GLU A 1 84 ? -6.241 -2.248 10.552 1.00 90.25 84 GLU A CA 1
ATOM 684 C C . GLU A 1 84 ? -4.835 -2.116 9.955 1.00 90.25 84 GLU A C 1
ATOM 686 O O . GLU A 1 84 ? -4.651 -2.438 8.783 1.00 90.25 84 GLU A O 1
ATOM 691 N N . ALA A 1 85 ? -3.828 -1.739 10.751 1.00 91.00 85 ALA A N 1
ATOM 692 C CA . ALA A 1 85 ? -2.439 -1.653 10.287 1.00 91.00 85 ALA A CA 1
ATOM 693 C C . ALA A 1 85 ? -1.954 -2.973 9.661 1.00 91.00 85 ALA A C 1
ATOM 695 O O . ALA A 1 85 ? -1.368 -2.994 8.573 1.00 91.00 85 ALA A O 1
ATOM 696 N N . VAL A 1 86 ? -2.234 -4.092 10.335 1.00 92.88 86 VAL A N 1
ATOM 697 C CA . VAL A 1 86 ? -1.867 -5.433 9.860 1.00 92.88 86 VAL A CA 1
ATOM 698 C C . VAL A 1 86 ? -2.594 -5.768 8.558 1.00 92.88 86 VAL A C 1
ATOM 700 O O . VAL A 1 86 ? -1.974 -6.277 7.623 1.00 92.88 86 VAL A O 1
ATOM 703 N N . LEU A 1 87 ? -3.888 -5.449 8.469 1.00 92.50 87 LEU A N 1
ATOM 704 C CA . LEU A 1 87 ? -4.697 -5.684 7.275 1.00 92.50 87 LEU A CA 1
ATOM 705 C C . LEU A 1 87 ? -4.213 -4.871 6.076 1.00 92.50 87 LEU A C 1
ATOM 707 O O . LEU A 1 87 ? -4.127 -5.431 4.986 1.00 92.50 87 LEU A O 1
ATOM 711 N N . ILE A 1 88 ? -3.844 -3.600 6.259 1.00 92.38 88 ILE A N 1
ATOM 712 C CA . ILE A 1 88 ? -3.299 -2.763 5.178 1.00 92.38 88 ILE A CA 1
ATOM 713 C C . ILE A 1 88 ? -2.079 -3.442 4.564 1.00 92.38 88 ILE A C 1
ATOM 715 O O . ILE A 1 88 ? -2.010 -3.631 3.349 1.00 92.38 88 ILE A O 1
ATOM 719 N N . PHE A 1 89 ? -1.133 -3.856 5.404 1.00 92.12 89 PHE A N 1
ATOM 720 C CA . PHE A 1 89 ? 0.089 -4.492 4.932 1.00 92.12 89 PHE A CA 1
ATOM 721 C C . PHE A 1 89 ? -0.190 -5.850 4.268 1.00 92.12 89 PHE A C 1
ATOM 723 O O . PHE A 1 89 ? 0.337 -6.141 3.192 1.00 92.12 89 PHE A O 1
ATOM 730 N N . ALA A 1 90 ? -1.060 -6.662 4.874 1.00 93.44 90 ALA A N 1
ATOM 731 C CA . ALA A 1 90 ? -1.426 -7.978 4.361 1.00 93.44 90 ALA A CA 1
ATOM 732 C C . ALA A 1 90 ? -2.179 -7.915 3.023 1.00 93.44 90 ALA A C 1
ATOM 734 O O . ALA A 1 90 ? -1.961 -8.777 2.176 1.00 93.44 90 ALA A O 1
ATOM 735 N N . LEU A 1 91 ? -3.033 -6.907 2.813 1.00 94.00 91 LEU A N 1
ATOM 736 C CA . LEU A 1 91 ? -3.808 -6.713 1.580 1.00 94.00 91 LEU A CA 1
ATOM 737 C C . LEU A 1 91 ? -2.997 -6.037 0.468 1.00 94.00 91 LEU A C 1
ATOM 739 O O .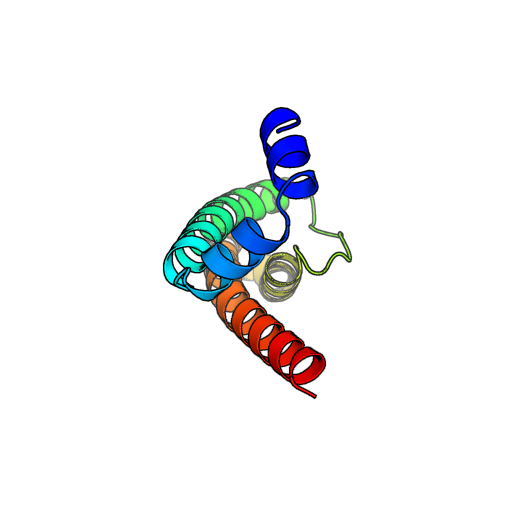 LEU A 1 91 ? -3.230 -6.301 -0.712 1.00 94.00 91 LEU A O 1
ATOM 743 N N . ALA A 1 92 ? -2.017 -5.203 0.813 1.00 92.12 92 ALA A N 1
ATOM 744 C CA . ALA A 1 92 ? -1.180 -4.522 -0.170 1.00 92.12 92 ALA A CA 1
ATOM 745 C C . ALA A 1 92 ? -0.370 -5.504 -1.039 1.00 92.12 92 ALA A C 1
ATOM 747 O O . ALA A 1 92 ? -0.251 -5.312 -2.249 1.00 92.12 92 ALA A O 1
ATOM 748 N N . ILE A 1 93 ? 0.142 -6.589 -0.448 1.00 91.75 93 ILE A N 1
ATOM 749 C CA . ILE A 1 93 ? 0.926 -7.615 -1.156 1.00 91.75 93 ILE A CA 1
ATOM 750 C C . ILE A 1 93 ? 0.117 -8.323 -2.265 1.00 91.75 93 ILE A C 1
ATOM 752 O O . ILE A 1 93 ? 0.572 -8.316 -3.411 1.00 91.75 93 ILE A O 1
ATOM 756 N N . PRO A 1 94 ? -1.059 -8.932 -2.004 1.00 93.06 94 PRO A N 1
ATOM 757 C CA . PRO A 1 94 ? -1.841 -9.588 -3.047 1.00 93.06 94 PRO A CA 1
ATOM 758 C C . PRO A 1 94 ? -2.344 -8.605 -4.107 1.00 93.06 94 PRO A C 1
ATOM 760 O O . PRO A 1 94 ? -2.361 -8.969 -5.280 1.00 93.06 94 PRO A O 1
ATOM 763 N N . ILE A 1 95 ? -2.677 -7.359 -3.742 1.00 91.19 95 ILE A N 1
ATOM 764 C CA . ILE A 1 95 ? -3.032 -6.316 -4.720 1.00 91.19 95 ILE A CA 1
ATOM 765 C C . ILE A 1 95 ? -1.848 -6.027 -5.651 1.00 91.19 95 ILE A C 1
ATOM 767 O O . ILE A 1 95 ? -2.027 -5.984 -6.869 1.00 91.19 95 ILE A O 1
ATOM 771 N N . LEU A 1 96 ? -0.632 -5.890 -5.108 1.00 92.00 96 LEU A N 1
ATOM 772 C CA . LEU A 1 96 ? 0.574 -5.694 -5.913 1.00 92.00 96 LEU A CA 1
ATOM 773 C C . LEU A 1 96 ? 0.822 -6.874 -6.857 1.00 92.00 96 LEU A C 1
ATOM 775 O O . LEU A 1 96 ? 1.112 -6.662 -8.036 1.00 92.00 96 LEU A O 1
ATOM 779 N N . LEU A 1 97 ? 0.719 -8.108 -6.357 1.00 92.00 97 LEU A N 1
ATOM 780 C CA . LEU A 1 97 ? 0.914 -9.308 -7.173 1.00 92.00 97 LEU A CA 1
ATOM 781 C C . LEU A 1 97 ? -0.123 -9.387 -8.293 1.00 92.00 97 LEU A C 1
ATOM 783 O O . LEU A 1 97 ? 0.248 -9.601 -9.447 1.00 92.00 97 LEU A O 1
ATOM 787 N N . PHE A 1 98 ? -1.397 -9.150 -7.973 1.00 92.69 98 PHE A N 1
ATOM 788 C CA . PHE A 1 98 ? -2.473 -9.104 -8.957 1.00 92.69 98 PHE A CA 1
ATOM 789 C C . PHE A 1 98 ? -2.195 -8.056 -10.036 1.00 92.69 98 PHE A C 1
ATOM 791 O O . PHE A 1 98 ? -2.215 -8.386 -11.220 1.00 92.69 98 PHE A 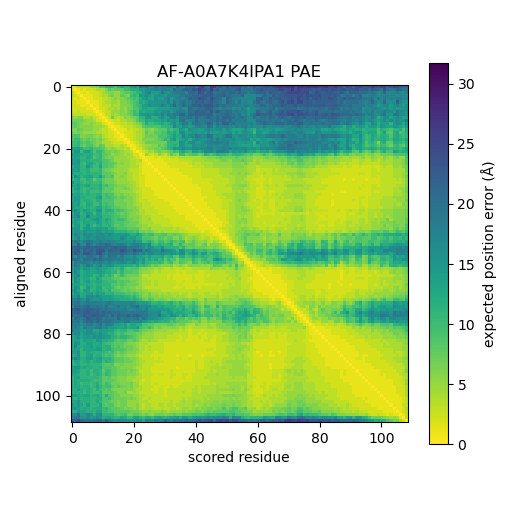O 1
ATOM 798 N N . LEU A 1 99 ? -1.865 -6.822 -9.644 1.00 90.31 99 LEU A N 1
ATOM 799 C CA . LEU A 1 99 ? -1.587 -5.739 -10.587 1.00 90.31 99 LEU A CA 1
ATOM 800 C C . LEU A 1 99 ? -0.361 -6.046 -11.456 1.00 90.31 99 LEU A C 1
ATOM 802 O O . LEU A 1 99 ? -0.381 -5.804 -12.660 1.00 90.31 99 LEU A O 1
ATOM 806 N N . THR A 1 100 ? 0.686 -6.625 -10.868 1.00 90.69 100 THR A N 1
ATOM 807 C CA . THR A 1 100 ? 1.903 -7.024 -11.589 1.00 90.69 100 THR A CA 1
ATOM 808 C C . THR A 1 100 ? 1.589 -8.082 -12.648 1.00 90.69 100 THR A C 1
ATOM 810 O O . THR A 1 100 ? 2.001 -7.940 -13.799 1.00 90.69 100 THR A O 1
ATOM 813 N N . ILE A 1 101 ? 0.831 -9.122 -12.286 1.00 91.50 101 ILE A N 1
ATOM 814 C CA . ILE A 1 101 ? 0.417 -10.190 -13.211 1.00 91.50 101 ILE A CA 1
ATOM 815 C C . ILE A 1 101 ? -0.511 -9.638 -14.296 1.00 91.50 101 ILE A C 1
ATOM 817 O O . ILE A 1 101 ? -0.348 -9.970 -15.470 1.00 91.50 101 ILE A O 1
ATOM 821 N N . PHE A 1 102 ? -1.463 -8.785 -13.921 1.00 91.81 102 PHE A N 1
ATOM 822 C CA . PHE A 1 102 ? -2.400 -8.150 -14.843 1.00 91.81 102 PHE A CA 1
ATOM 823 C C . PHE A 1 102 ? -1.670 -7.304 -15.890 1.00 91.81 102 PHE A C 1
ATOM 825 O O . PHE A 1 102 ? -1.849 -7.521 -17.088 1.00 91.81 102 PHE A O 1
ATOM 8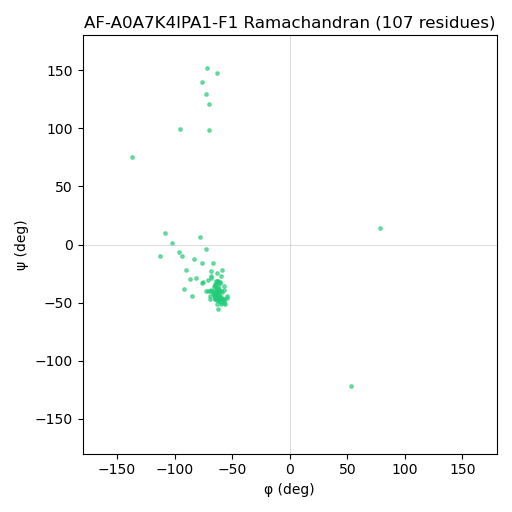32 N N . LEU A 1 103 ? -0.777 -6.409 -15.454 1.00 90.06 103 LEU A N 1
ATOM 833 C CA . LEU A 1 103 ? 0.037 -5.592 -16.354 1.00 90.06 103 LEU A CA 1
ATOM 834 C C . LEU A 1 103 ? 0.932 -6.466 -17.236 1.00 90.06 103 LEU A C 1
ATOM 836 O O . LEU A 1 103 ? 0.993 -6.254 -18.444 1.00 90.06 103 LEU A O 1
ATOM 840 N N . HIS A 1 104 ? 1.581 -7.482 -16.662 1.00 88.06 104 HIS A N 1
ATOM 841 C CA . HIS A 1 104 ? 2.396 -8.411 -17.441 1.00 88.06 104 HIS A CA 1
ATOM 842 C C . HIS A 1 104 ? 1.574 -9.130 -18.515 1.00 88.06 104 HIS A C 1
ATOM 844 O O . HIS A 1 104 ? 2.053 -9.292 -19.631 1.00 88.06 104 HIS A O 1
ATOM 850 N N . SER A 1 105 ? 0.339 -9.529 -18.205 1.00 91.31 105 SER A N 1
ATOM 851 C CA . SER A 1 105 ? -0.542 -10.220 -19.151 1.00 91.31 105 SER A CA 1
ATOM 852 C C . SER A 1 105 ? -0.986 -9.311 -20.297 1.00 91.31 105 SER A C 1
ATOM 854 O O . SER A 1 105 ? -1.020 -9.762 -21.435 1.00 91.31 105 SER A O 1
ATOM 856 N N . ILE A 1 106 ? -1.275 -8.036 -20.017 1.00 93.00 106 ILE A N 1
ATOM 857 C CA . ILE A 1 106 ? -1.676 -7.055 -21.039 1.00 93.00 106 ILE A CA 1
ATOM 858 C C . ILE A 1 106 ? -0.517 -6.700 -21.968 1.00 93.00 106 ILE A C 1
ATOM 860 O O . ILE A 1 106 ? -0.703 -6.671 -23.174 1.00 93.00 106 ILE A O 1
ATOM 864 N N . TYR A 1 107 ? 0.665 -6.412 -21.420 1.00 84.94 107 TYR A N 1
ATOM 865 C CA . TYR A 1 107 ? 1.802 -5.939 -22.222 1.00 84.94 107 TYR A CA 1
ATOM 866 C C . TYR A 1 107 ? 2.604 -7.060 -22.890 1.00 84.94 107 TYR A C 1
ATOM 868 O O . TYR A 1 107 ? 3.471 -6.782 -23.718 1.00 84.94 107 TYR A O 1
ATOM 876 N N . ARG A 1 108 ? 2.377 -8.316 -22.494 1.00 75.50 108 ARG A N 1
ATOM 877 C CA . ARG A 1 108 ? 2.968 -9.488 -23.149 1.00 75.50 108 ARG A CA 1
ATOM 878 C C . ARG A 1 108 ? 2.092 -10.045 -24.277 1.00 75.50 108 ARG A C 1
ATOM 880 O O . ARG A 1 108 ? 2.634 -10.770 -25.110 1.00 75.50 108 ARG A O 1
ATOM 887 N N . ALA A 1 109 ? 0.789 -9.762 -24.263 1.00 52.00 109 ALA A N 1
ATOM 888 C CA . ALA A 1 109 ? -0.136 -10.066 -25.356 1.00 52.00 109 ALA A CA 1
ATOM 889 C C . ALA A 1 109 ? 0.089 -9.115 -26.541 1.00 52.00 109 ALA A C 1
ATOM 891 O O . ALA A 1 109 ? -0.062 -9.592 -27.687 1.00 52.00 109 ALA A O 1
#